Protein AF-A0A929WRF4-F1 (afdb_monomer)

Radius of gyration: 11.42 Å; Cα contacts (8 Å, |Δi|>4): 42; chains: 1; bounding box: 23×19×29 Å

Nearest PDB structures (foldseek):
  2n8x-assembly1_A  TM=2.729E-01  e=8.646E+00  Pseudomonas aeruginosa PAO1

pLDDT: mean 83.38, std 12.19, range [55.19, 95.62]

Solvent-accessible surface area (backbone atoms only — not comparable to full-atom values): 2972 Å² total; per-residue (Å²): 134,89,69,97,60,93,70,82,69,84,86,66,99,60,54,74,45,79,44,75,54,59,85,93,34,70,46,48,55,54,46,65,75,71,52,59,91,77,50,45,81,38,94

Sequence (43 aa):
MTTNIPGPAPLGDKLRIAFLGPFGTFTEQAVHQVAPAGAILMP

Secondary structure (DSSP, 8-state):
---SSSSSPP-SSS-EEE-SSSTTSHHHHHHHHHSPTTPEEE-

Foldseek 3Di:
DDDPDPDDDDPDPEAEDEWPDDPPDPRVVVCVVVPDPRHHYDD

Mean predicted aligned error: 6.68 Å

Structure (mmCIF, N/CA/C/O backbone):
data_AF-A0A929WRF4-F1
#
_entry.id   AF-A0A929WRF4-F1
#
loop_
_atom_site.group_PDB
_atom_site.id
_atom_site.type_symbol
_atom_site.label_atom_id
_atom_site.label_alt_id
_atom_site.label_comp_id
_atom_site.label_asym_id
_atom_site.label_entity_id
_atom_site.label_seq_id
_atom_site.pdbx_PDB_ins_code
_atom_site.Cartn_x
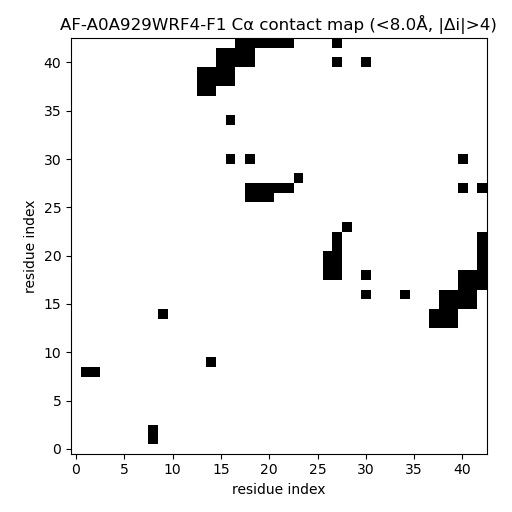_atom_site.Cartn_y
_atom_site.Cartn_z
_atom_site.occupancy
_atom_site.B_iso_or_equiv
_atom_site.auth_seq_id
_atom_site.auth_comp_id
_atom_site.auth_asym_id
_atom_site.auth_atom_id
_atom_site.pdbx_PDB_model_num
ATOM 1 N N . MET A 1 1 ? -8.363 -3.491 20.313 1.00 55.19 1 MET A N 1
ATOM 2 C CA . MET A 1 1 ? -6.968 -3.587 19.835 1.00 55.19 1 MET A CA 1
ATOM 3 C C . MET A 1 1 ? -6.253 -2.322 20.277 1.00 55.19 1 MET A C 1
ATOM 5 O O . MET A 1 1 ? -6.714 -1.244 19.929 1.00 55.19 1 MET A O 1
ATOM 9 N N . THR A 1 2 ? -5.217 -2.443 21.103 1.00 56.59 2 THR A N 1
ATOM 10 C CA . THR A 1 2 ? -4.430 -1.299 21.594 1.00 56.59 2 THR A CA 1
ATOM 11 C C . THR A 1 2 ? -3.288 -1.043 20.614 1.00 56.59 2 THR A C 1
ATOM 13 O O . THR A 1 2 ? -2.563 -1.977 20.284 1.00 56.59 2 THR A O 1
ATOM 16 N N . THR A 1 3 ? -3.151 0.185 20.110 1.00 61.34 3 THR A N 1
ATOM 17 C CA . THR A 1 3 ? -2.018 0.594 19.262 1.00 61.34 3 THR A CA 1
ATOM 18 C C . THR A 1 3 ? -0.895 1.161 20.131 1.00 61.34 3 THR A C 1
ATOM 20 O O . THR A 1 3 ? -1.169 1.860 21.103 1.00 61.34 3 THR A O 1
ATOM 23 N N . ASN A 1 4 ? 0.364 0.872 19.782 1.00 73.44 4 ASN A N 1
ATOM 24 C CA . ASN A 1 4 ? 1.550 1.448 20.435 1.00 73.44 4 ASN A CA 1
ATOM 25 C C . ASN A 1 4 ? 1.897 2.858 19.919 1.00 73.44 4 ASN A C 1
ATOM 27 O O . ASN A 1 4 ? 2.908 3.428 20.326 1.00 73.44 4 ASN A O 1
ATOM 31 N N . ILE A 1 5 ? 1.095 3.417 19.009 1.00 73.50 5 ILE A N 1
ATOM 32 C CA . ILE A 1 5 ? 1.308 4.760 18.463 1.00 73.50 5 ILE A CA 1
ATOM 33 C C . ILE A 1 5 ? 0.481 5.777 19.265 1.00 73.50 5 ILE A C 1
ATOM 35 O O . ILE A 1 5 ? -0.709 5.532 19.479 1.00 73.50 5 ILE A O 1
ATOM 39 N N . PRO A 1 6 ? 1.068 6.915 19.693 1.00 76.44 6 PRO A N 1
ATOM 40 C CA . PRO A 1 6 ? 0.329 7.983 20.356 1.00 76.44 6 PRO A CA 1
ATOM 41 C C . PRO A 1 6 ? -0.836 8.473 19.492 1.00 76.44 6 PRO A C 1
ATOM 43 O O . PRO A 1 6 ? -0.651 8.805 18.323 1.00 76.44 6 PRO A O 1
ATOM 46 N N . GLY A 1 7 ? -2.026 8.550 20.083 1.00 71.69 7 GLY A N 1
ATOM 47 C 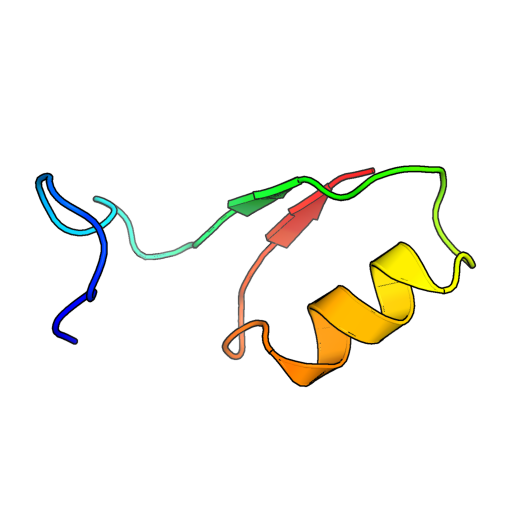CA . GLY A 1 7 ? -3.233 9.026 19.413 1.00 71.69 7 GLY A CA 1
ATOM 48 C C . GLY A 1 7 ? -4.428 8.093 19.612 1.00 71.69 7 GLY A C 1
ATOM 49 O O . GLY A 1 7 ? -4.287 7.000 20.168 1.00 71.69 7 GLY A O 1
ATOM 50 N N . PRO A 1 8 ? -5.628 8.525 19.196 1.00 69.38 8 PRO A N 1
ATOM 51 C CA . PRO A 1 8 ? -6.791 7.653 19.185 1.00 69.38 8 PRO A CA 1
ATOM 52 C C . PRO A 1 8 ? -6.533 6.471 18.247 1.00 69.38 8 PRO A C 1
ATOM 54 O O . PRO A 1 8 ? -5.901 6.616 17.199 1.00 69.38 8 PRO A O 1
ATOM 57 N N . ALA A 1 9 ? -7.037 5.294 18.620 1.00 69.81 9 ALA A N 1
ATOM 58 C CA . ALA A 1 9 ? -7.032 4.154 17.717 1.00 69.81 9 ALA A CA 1
ATOM 59 C C . ALA A 1 9 ? -7.702 4.549 16.383 1.00 69.81 9 ALA A C 1
ATOM 61 O O . ALA A 1 9 ? -8.648 5.345 16.404 1.00 69.81 9 ALA A O 1
ATOM 62 N N . PRO A 1 10 ? -7.237 4.016 15.238 1.00 70.25 10 PRO A N 1
ATOM 63 C CA . PRO A 1 10 ? -7.855 4.289 13.947 1.00 70.25 10 PRO A CA 1
ATOM 64 C C . PRO A 1 10 ? -9.374 4.076 14.018 1.00 70.25 10 PRO A C 1
ATOM 66 O O . PRO A 1 10 ? -9.840 2.999 14.385 1.00 70.25 10 PRO A O 1
ATOM 69 N N . LEU A 1 11 ? -10.139 5.124 13.707 1.00 65.12 11 LEU A N 1
ATOM 70 C CA . LEU A 1 11 ? -11.599 5.095 13.679 1.00 65.12 11 LEU A CA 1
ATOM 71 C C . LEU A 1 11 ? -12.062 4.531 12.331 1.00 65.12 11 LEU A C 1
ATOM 73 O O . LEU A 1 11 ? -11.909 5.183 11.300 1.00 65.12 11 LEU A O 1
ATOM 77 N N . GLY A 1 12 ? -12.635 3.327 12.348 1.00 61.69 12 GLY A N 1
ATOM 78 C CA . GLY A 1 12 ? -13.304 2.717 11.198 1.00 61.69 12 GLY A CA 1
ATOM 79 C C . GLY A 1 12 ? -12.98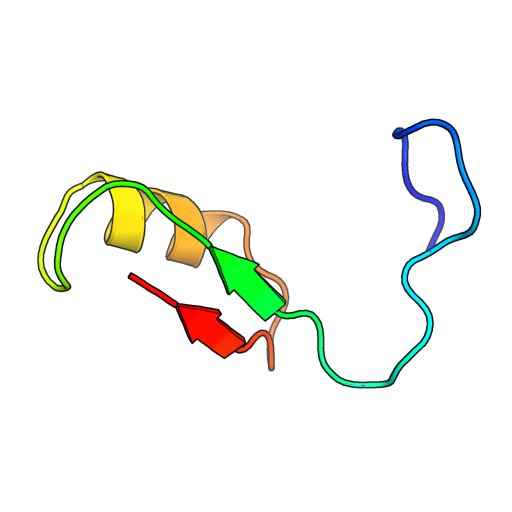1 1.234 11.011 1.00 61.69 12 GLY A C 1
ATOM 80 O O . GLY A 1 12 ? -11.880 0.781 11.309 1.00 61.69 12 GLY A O 1
ATOM 81 N N . ASP A 1 13 ? -13.939 0.489 10.454 1.00 65.25 13 ASP A N 1
ATOM 82 C CA . ASP A 1 13 ? -13.849 -0.965 10.235 1.00 65.25 13 ASP A CA 1
ATOM 83 C C . ASP A 1 13 ? -12.805 -1.385 9.180 1.00 65.25 13 ASP A C 1
ATOM 85 O O . ASP A 1 13 ? -12.564 -2.576 8.986 1.00 65.25 13 ASP A O 1
ATOM 89 N N . LYS A 1 14 ? -12.196 -0.432 8.456 1.00 71.62 14 LYS A N 1
ATOM 90 C CA . LYS A 1 14 ? -11.257 -0.705 7.354 1.00 71.62 14 LYS A CA 1
ATOM 91 C C . LYS A 1 14 ? -9.999 0.152 7.463 1.00 71.62 14 LYS A C 1
ATOM 93 O O . LYS A 1 14 ? -9.985 1.316 7.064 1.00 71.62 14 LYS A O 1
ATOM 98 N N . LEU A 1 15 ? -8.928 -0.452 7.971 1.00 83.38 15 LEU A N 1
ATOM 99 C CA . LEU A 1 15 ? -7.591 0.138 8.011 1.00 83.38 15 LEU A CA 1
ATOM 100 C C . LEU A 1 15 ? -7.061 0.355 6.583 1.00 83.38 15 LEU A C 1
ATOM 102 O O . LEU A 1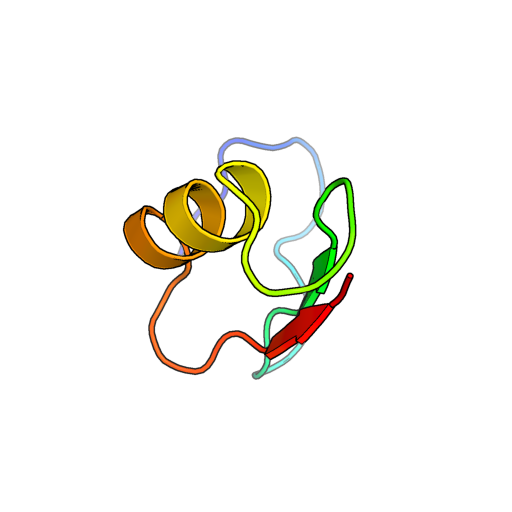 15 ? -7.088 -0.569 5.771 1.00 83.38 15 LEU A O 1
ATOM 106 N N . ARG A 1 16 ? -6.562 1.558 6.275 1.00 88.62 16 ARG A N 1
ATOM 107 C CA . ARG A 1 16 ? -5.897 1.880 4.999 1.00 88.62 16 ARG A CA 1
ATOM 108 C C . ARG A 1 16 ? -4.406 2.069 5.248 1.00 88.62 16 ARG A C 1
ATOM 110 O O . ARG A 1 16 ? -4.043 2.858 6.117 1.00 88.62 16 ARG A O 1
ATOM 117 N N . ILE A 1 17 ? -3.563 1.363 4.501 1.00 89.94 17 ILE A N 1
ATOM 118 C CA . ILE A 1 17 ? -2.105 1.405 4.658 1.00 89.94 17 ILE A CA 1
ATOM 119 C C . ILE A 1 17 ? -1.490 1.898 3.352 1.00 89.94 17 ILE A C 1
ATOM 121 O O . ILE A 1 17 ? -1.614 1.237 2.322 1.00 89.94 17 ILE A O 1
ATOM 125 N N . ALA A 1 18 ? -0.833 3.054 3.413 1.00 93.25 18 ALA A N 1
ATOM 126 C CA . ALA A 1 18 ? -0.003 3.552 2.326 1.00 93.25 18 ALA A CA 1
ATOM 127 C C . ALA A 1 18 ? 1.401 2.944 2.420 1.00 93.25 18 ALA A C 1
ATOM 129 O O . ALA A 1 18 ? 1.949 2.832 3.521 1.00 93.25 18 ALA A O 1
ATOM 130 N N . PHE A 1 19 ? 1.984 2.570 1.285 1.00 92.94 19 PHE A N 1
ATOM 131 C CA . PHE A 1 19 ? 3.343 2.043 1.218 1.00 92.94 19 PHE A CA 1
ATOM 132 C C . PHE A 1 19 ? 4.153 2.725 0.116 1.00 92.94 19 PHE A C 1
ATOM 134 O O . PHE A 1 19 ? 3.617 3.384 -0.762 1.00 92.94 19 PHE A O 1
ATOM 141 N N . LEU A 1 20 ? 5.477 2.611 0.196 1.00 94.75 20 LEU A N 1
ATOM 142 C CA . LEU A 1 20 ? 6.381 3.261 -0.746 1.00 94.75 20 LEU A CA 1
ATOM 143 C C . LEU A 1 20 ? 6.546 2.439 -2.032 1.00 94.75 20 LEU A C 1
ATOM 145 O O . LEU A 1 20 ? 7.171 1.375 -2.006 1.00 94.75 20 LEU A O 1
ATOM 149 N N . GLY A 1 21 ? 6.095 2.999 -3.155 1.00 91.38 21 GLY A N 1
ATOM 150 C CA . GLY A 1 21 ? 6.322 2.473 -4.503 1.00 91.38 21 GLY A CA 1
ATOM 151 C C . GLY A 1 21 ? 5.074 1.840 -5.125 1.00 91.38 21 GLY A C 1
ATOM 152 O O . GLY A 1 21 ? 4.055 1.705 -4.459 1.00 91.38 21 GLY A O 1
ATOM 153 N N . PRO A 1 22 ? 5.130 1.442 -6.409 1.00 93.88 22 PRO A N 1
ATOM 154 C CA . PRO A 1 22 ? 4.005 0.775 -7.054 1.00 93.88 22 PRO A CA 1
ATOM 155 C C . PRO A 1 22 ? 3.760 -0.622 -6.462 1.00 93.88 22 PRO A C 1
ATOM 157 O O . PRO A 1 22 ? 4.584 -1.177 -5.726 1.00 93.88 22 PRO A O 1
ATOM 160 N N . PHE A 1 23 ? 2.641 -1.227 -6.855 1.00 94.44 23 PHE A N 1
ATOM 161 C CA . PHE A 1 23 ? 2.410 -2.656 -6.651 1.00 94.44 23 PHE A CA 1
ATOM 162 C C . PHE A 1 23 ? 3.517 -3.505 -7.302 1.00 94.44 23 PHE A C 1
ATOM 164 O O . PHE A 1 23 ? 4.116 -3.111 -8.306 1.00 94.44 23 PHE A O 1
ATOM 171 N N . GLY A 1 24 ? 3.789 -4.673 -6.725 1.00 93.62 24 GLY A N 1
ATOM 172 C CA . GLY A 1 24 ? 4.876 -5.574 -7.105 1.00 93.62 24 GLY A CA 1
ATOM 173 C C . GLY A 1 24 ? 6.218 -5.278 -6.425 1.00 93.62 24 GLY A C 1
ATOM 174 O O . GLY A 1 24 ? 7.224 -5.888 -6.785 1.00 93.62 24 GLY A O 1
ATOM 175 N N . THR A 1 25 ? 6.271 -4.349 -5.464 1.00 95.62 25 THR A N 1
ATOM 176 C CA . THR A 1 25 ? 7.513 -3.979 -4.762 1.00 95.62 25 THR A CA 1
ATOM 177 C C . THR A 1 25 ? 7.706 -4.751 -3.460 1.00 95.62 25 THR A C 1
ATOM 179 O O . THR A 1 25 ? 6.763 -5.252 -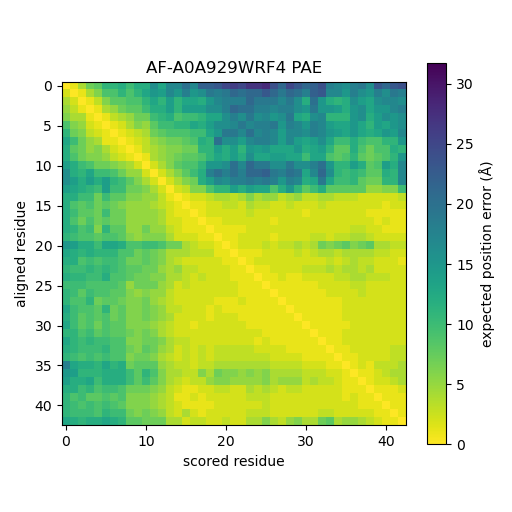2.852 1.00 95.62 25 THR A O 1
ATOM 182 N N . PHE A 1 26 ? 8.945 -4.787 -2.961 1.00 95.50 26 PHE A N 1
ATOM 183 C CA . PHE A 1 26 ? 9.222 -5.334 -1.630 1.00 95.50 26 PHE A CA 1
ATOM 184 C C . PHE A 1 26 ? 8.461 -4.604 -0.523 1.00 95.50 26 PHE A C 1
ATOM 186 O O . PHE A 1 26 ? 8.114 -5.228 0.476 1.00 95.50 26 PHE A O 1
ATOM 193 N N . THR A 1 27 ? 8.169 -3.312 -0.697 1.00 94.75 27 THR A N 1
ATOM 194 C CA . THR A 1 27 ? 7.386 -2.557 0.282 1.00 94.75 27 THR A CA 1
ATOM 195 C C . THR A 1 27 ? 5.951 -3.065 0.356 1.00 94.75 27 THR A C 1
ATOM 197 O O . THR A 1 27 ? 5.449 -3.274 1.455 1.00 94.75 27 THR A O 1
ATOM 200 N N . GLU A 1 28 ? 5.316 -3.345 -0.786 1.00 95.12 28 GLU A N 1
ATOM 201 C CA . GLU A 1 28 ? 3.996 -3.988 -0.827 1.00 95.12 28 GLU A CA 1
ATOM 202 C C . GLU A 1 28 ? 4.026 -5.343 -0.096 1.00 95.12 28 GLU A C 1
ATOM 204 O O . GLU A 1 28 ? 3.205 -5.600 0.786 1.00 95.12 28 GLU A O 1
ATOM 209 N N . GLN A 1 29 ? 5.013 -6.192 -0.404 1.00 94.56 29 GLN A N 1
ATOM 210 C CA . GLN A 1 29 ? 5.151 -7.517 0.215 1.00 94.56 29 GLN A CA 1
ATOM 211 C C . GLN A 1 29 ? 5.391 -7.434 1.728 1.00 94.56 29 GLN A C 1
ATOM 213 O O . GLN A 1 29 ? 4.834 -8.225 2.489 1.00 94.56 29 GLN A O 1
ATOM 218 N N . ALA A 1 30 ? 6.182 -6.460 2.183 1.00 94.94 30 ALA A N 1
ATOM 219 C CA . ALA A 1 30 ? 6.398 -6.210 3.602 1.00 94.94 30 ALA A CA 1
ATOM 220 C C . ALA A 1 30 ? 5.096 -5.787 4.297 1.00 94.94 30 ALA A C 1
ATOM 222 O O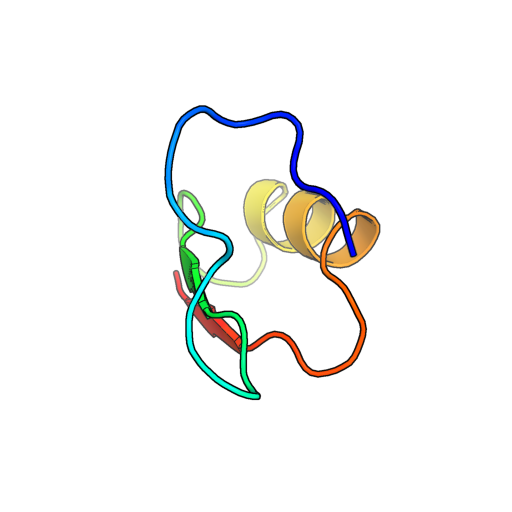 . ALA A 1 30 ? 4.791 -6.279 5.384 1.00 94.94 30 ALA A O 1
ATOM 223 N N . VAL A 1 31 ? 4.291 -4.934 3.654 1.00 93.75 31 VAL A N 1
ATOM 224 C CA . VAL A 1 31 ? 2.985 -4.538 4.190 1.00 93.75 31 VAL A CA 1
ATOM 225 C C . VAL A 1 31 ? 2.046 -5.738 4.292 1.00 93.75 31 VAL A C 1
ATOM 227 O O . VAL A 1 31 ? 1.406 -5.900 5.327 1.00 93.75 31 VAL A O 1
ATOM 230 N N . HIS A 1 32 ? 2.017 -6.633 3.302 1.00 92.00 32 HIS A N 1
ATOM 231 C CA . HIS A 1 32 ? 1.209 -7.857 3.372 1.00 92.00 32 HIS A CA 1
ATOM 232 C C . HIS A 1 32 ? 1.538 -8.768 4.567 1.00 92.0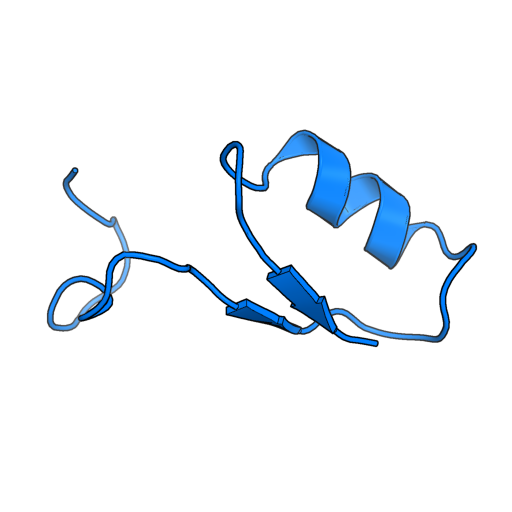0 32 HIS A C 1
ATOM 234 O O . HIS A 1 32 ? 0.646 -9.466 5.042 1.00 92.00 32 HIS A O 1
ATOM 240 N N . GLN A 1 33 ? 2.776 -8.763 5.074 1.00 93.50 33 GLN A N 1
ATOM 241 C CA . GLN A 1 33 ? 3.166 -9.593 6.225 1.00 93.50 33 GLN A CA 1
ATOM 242 C C . GLN A 1 33 ? 2.655 -9.055 7.566 1.00 93.50 33 GLN A C 1
ATOM 244 O O . GLN A 1 33 ? 2.485 -9.824 8.511 1.00 93.50 33 GLN A O 1
ATOM 249 N N . VAL A 1 34 ? 2.443 -7.740 7.664 1.00 88.75 34 VAL A N 1
ATOM 250 C CA . VAL A 1 34 ? 2.099 -7.064 8.927 1.00 88.75 34 VAL A CA 1
ATOM 251 C C . VAL A 1 34 ? 0.682 -6.498 8.935 1.00 88.75 34 VAL A C 1
ATOM 253 O O . VAL A 1 34 ? 0.146 -6.186 10.000 1.00 88.75 34 VAL A O 1
ATOM 256 N N . ALA A 1 35 ? 0.068 -6.345 7.761 1.00 89.12 35 ALA A N 1
ATOM 257 C CA . ALA A 1 35 ? -1.275 -5.819 7.627 1.00 89.12 35 ALA A CA 1
ATOM 258 C C . ALA A 1 35 ? -2.305 -6.813 8.189 1.00 89.12 35 ALA A C 1
ATOM 260 O O . ALA A 1 35 ? -2.279 -8.000 7.855 1.00 89.12 35 ALA A O 1
ATOM 261 N N . PRO A 1 36 ? -3.256 -6.347 9.013 1.00 85.12 36 PRO A N 1
ATOM 262 C CA . PRO A 1 36 ? -4.352 -7.186 9.464 1.00 85.12 36 PRO A CA 1
ATOM 263 C C . PRO A 1 36 ? -5.263 -7.574 8.292 1.00 85.12 36 PRO A C 1
ATOM 265 O O . PRO A 1 36 ? -5.397 -6.843 7.306 1.00 85.12 36 PRO A O 1
ATOM 268 N N . ALA A 1 37 ? -5.937 -8.719 8.424 1.00 83.56 37 ALA A N 1
ATOM 269 C CA . ALA A 1 37 ? -6.907 -9.181 7.437 1.00 83.56 37 ALA A CA 1
ATOM 270 C C . ALA A 1 37 ? -7.988 -8.111 7.186 1.00 83.56 37 ALA A C 1
ATOM 272 O O . ALA A 1 37 ? -8.567 -7.568 8.125 1.00 83.56 37 ALA A O 1
ATOM 273 N N . GLY A 1 38 ? -8.252 -7.807 5.911 1.00 82.69 38 GLY A N 1
ATOM 274 C CA . GLY A 1 38 ? -9.233 -6.795 5.501 1.00 82.69 38 GLY A CA 1
ATOM 275 C C . GLY A 1 38 ? -8.701 -5.359 5.407 1.00 82.69 38 GLY A C 1
ATOM 276 O O . GLY A 1 38 ? -9.467 -4.462 5.052 1.00 82.69 38 GLY A O 1
ATOM 277 N N . ALA A 1 39 ? -7.411 -5.127 5.677 1.00 88.62 39 ALA A N 1
ATOM 278 C CA . ALA A 1 39 ? -6.778 -3.846 5.381 1.00 88.62 39 ALA A CA 1
ATOM 279 C C . ALA A 1 39 ? -6.768 -3.556 3.868 1.00 88.62 39 ALA A C 1
ATOM 281 O O . ALA A 1 39 ? -6.611 -4.454 3.040 1.00 88.62 39 ALA A O 1
ATOM 282 N N . ILE A 1 40 ? -6.912 -2.282 3.509 1.00 91.31 40 ILE A N 1
ATOM 283 C CA . ILE A 1 40 ? -6.812 -1.793 2.130 1.00 91.31 40 ILE A CA 1
ATOM 284 C C . ILE A 1 40 ? -5.399 -1.251 1.921 1.00 91.31 40 ILE A C 1
ATOM 286 O O . ILE A 1 40 ? -4.992 -0.315 2.613 1.00 91.31 40 ILE A O 1
ATOM 290 N N . LEU A 1 41 ? -4.671 -1.813 0.957 1.00 90.56 41 LEU A N 1
ATOM 291 C CA . LEU A 1 41 ? -3.320 -1.366 0.616 1.00 90.56 41 LEU A CA 1
ATOM 292 C C . LEU A 1 41 ? -3.359 -0.316 -0.493 1.00 90.56 41 LEU A C 1
ATOM 294 O O . LEU A 1 41 ? -4.136 -0.436 -1.443 1.00 90.56 41 LEU A O 1
ATOM 298 N N . MET A 1 42 ? -2.534 0.718 -0.351 1.00 91.81 42 MET A N 1
ATOM 299 C CA . MET A 1 42 ? -2.453 1.844 -1.277 1.00 91.81 42 MET A CA 1
ATOM 300 C C . MET A 1 42 ? -0.987 2.122 -1.654 1.00 91.81 42 MET 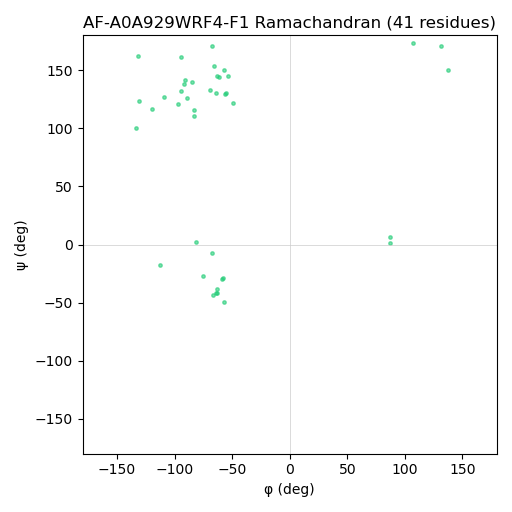A C 1
ATOM 302 O O . MET A 1 42 ? -0.192 2.338 -0.737 1.00 91.81 42 MET A O 1
ATOM 306 N N . PRO A 1 43 ? -0.631 2.109 -2.950 1.00 86.75 43 PRO A N 1
ATOM 307 C CA . PRO A 1 43 ? 0.682 2.531 -3.431 1.00 86.75 43 PRO A CA 1
ATO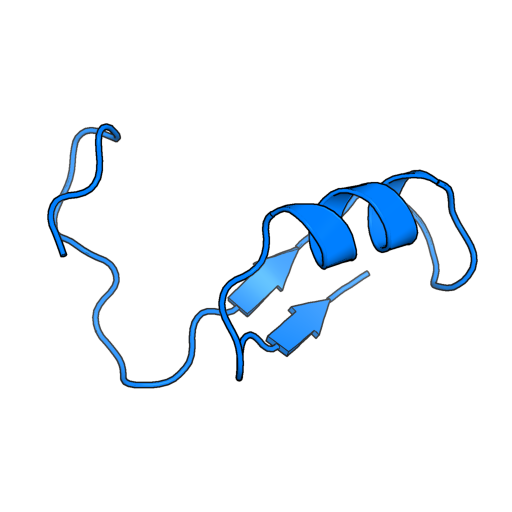M 308 C C . PRO A 1 43 ? 0.826 4.061 -3.444 1.00 86.75 43 PRO A C 1
ATOM 310 O O . PRO A 1 43 ? -0.220 4.759 -3.426 1.00 86.75 43 PRO A O 1
#